Protein AF-A0A7I8EX24-F1 (afdb_monomer_lite)

Sequence (69 aa):
MSDHVHQPMHVVRMPDAMKTPRWWLPFTHGVDMRAIDCVVRLAESAGATLVAASLISVSPHGARLERIP

Radius of gyration: 21.57 Å; chains: 1; bounding box: 40×19×69 Å

Structure (mmCIF, N/CA/C/O backbone):
data_AF-A0A7I8EX24-F1
#
_entry.id   AF-A0A7I8EX24-F1
#
loop_
_atom_site.group_PDB
_atom_site.id
_atom_site.type_symbol
_atom_site.label_atom_id
_atom_site.label_alt_id
_atom_site.label_comp_id
_atom_site.label_asym_id
_atom_site.label_entity_id
_atom_site.label_seq_id
_atom_site.pdbx_PDB_ins_code
_atom_site.Cartn_x
_atom_site.Cartn_y
_atom_site.Cartn_z
_atom_site.occupancy
_atom_site.B_iso_or_equiv
_atom_site.auth_seq_id
_atom_site.auth_comp_id
_atom_site.auth_asym_id
_atom_site.auth_atom_id
_atom_site.pdbx_PDB_model_num
ATOM 1 N N . MET A 1 1 ? 28.923 -1.307 57.441 1.00 41.12 1 MET A N 1
ATOM 2 C CA . MET A 1 1 ? 28.424 -2.058 56.271 1.00 41.12 1 MET A CA 1
ATOM 3 C C . MET A 1 1 ? 26.977 -1.653 56.098 1.00 41.12 1 MET A C 1
ATOM 5 O O . MET A 1 1 ? 26.198 -1.916 57.000 1.00 41.12 1 MET A O 1
ATOM 9 N N . SER A 1 2 ? 26.671 -0.889 55.050 1.00 40.28 2 SER A N 1
ATOM 10 C CA . SER A 1 2 ? 25.334 -0.338 54.804 1.00 40.28 2 SER A CA 1
ATOM 11 C C . SER A 1 2 ? 24.738 -1.031 53.586 1.00 40.28 2 SER A C 1
ATOM 13 O O . SER A 1 2 ? 25.235 -0.843 52.476 1.00 40.28 2 SER A O 1
ATOM 15 N N . ASP A 1 3 ? 23.699 -1.833 53.802 1.00 44.38 3 ASP A N 1
ATOM 16 C CA . ASP A 1 3 ? 22.941 -2.510 52.751 1.00 44.38 3 ASP A CA 1
ATOM 17 C C . ASP A 1 3 ? 22.142 -1.494 51.919 1.00 44.38 3 ASP A C 1
ATOM 19 O O . ASP A 1 3 ? 21.285 -0.772 52.431 1.00 44.38 3 ASP A O 1
ATOM 23 N N . HIS A 1 4 ? 22.438 -1.416 50.619 1.00 48.38 4 HIS A N 1
ATOM 24 C CA . HIS A 1 4 ? 21.632 -0.678 49.647 1.00 48.38 4 HIS A CA 1
ATOM 25 C C . HIS A 1 4 ? 20.446 -1.546 49.216 1.00 48.38 4 HIS A C 1
ATOM 27 O O . HIS A 1 4 ? 20.598 -2.510 48.468 1.00 48.38 4 HIS A O 1
ATOM 33 N N . VAL A 1 5 ? 19.251 -1.180 49.679 1.00 50.16 5 VAL A N 1
ATOM 34 C CA . VAL A 1 5 ? 17.981 -1.769 49.243 1.00 50.16 5 VAL A CA 1
ATOM 35 C C . VAL A 1 5 ? 17.714 -1.344 47.797 1.00 50.16 5 VAL A C 1
ATOM 37 O O . VAL A 1 5 ? 17.342 -0.204 47.523 1.00 50.16 5 VAL A O 1
ATOM 40 N N . HIS A 1 6 ? 17.913 -2.269 46.859 1.00 48.09 6 HIS A N 1
ATOM 41 C CA . HIS A 1 6 ? 17.527 -2.109 45.460 1.00 48.09 6 HIS A CA 1
ATOM 42 C C . HIS A 1 6 ? 15.993 -2.138 45.377 1.00 48.09 6 HIS A C 1
ATOM 44 O O . HIS A 1 6 ? 15.373 -3.195 45.494 1.00 48.09 6 HIS A O 1
ATOM 50 N N . GLN A 1 7 ? 15.359 -0.975 45.220 1.00 55.81 7 GLN A N 1
ATOM 51 C CA . GLN A 1 7 ? 13.921 -0.922 44.957 1.00 55.81 7 GLN A CA 1
ATOM 52 C C . GLN A 1 7 ? 13.642 -1.532 43.572 1.00 55.81 7 GLN A C 1
ATOM 54 O O . GLN A 1 7 ? 14.299 -1.144 42.600 1.00 55.81 7 GLN A O 1
ATOM 59 N N . PRO A 1 8 ? 12.695 -2.474 43.430 1.00 48.25 8 PRO A N 1
ATOM 60 C CA . PRO A 1 8 ? 12.321 -2.977 42.119 1.00 48.25 8 PRO A CA 1
ATOM 61 C C . PRO A 1 8 ? 11.577 -1.875 41.357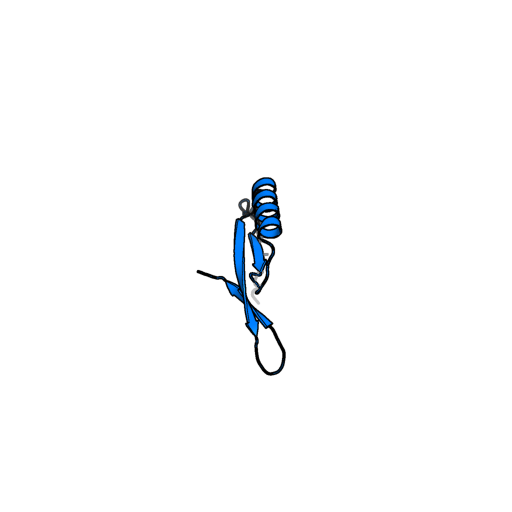 1.00 48.25 8 PRO A C 1
ATOM 63 O O . PRO A 1 8 ? 10.537 -1.392 41.806 1.00 48.25 8 PRO A O 1
ATOM 66 N N . MET A 1 9 ? 12.104 -1.474 40.195 1.00 51.56 9 MET A N 1
ATOM 67 C CA . MET A 1 9 ? 11.381 -0.619 39.253 1.00 51.56 9 MET A CA 1
ATOM 68 C C . MET A 1 9 ? 10.087 -1.325 38.855 1.00 51.56 9 MET A C 1
ATOM 70 O O . MET A 1 9 ? 10.087 -2.268 38.063 1.00 51.56 9 MET A O 1
ATOM 74 N N . HIS A 1 10 ? 8.972 -0.863 39.409 1.00 56.28 10 HIS A N 1
ATOM 75 C CA . HIS A 1 10 ? 7.650 -1.285 38.990 1.00 56.28 10 HIS A CA 1
ATOM 76 C C . HIS A 1 10 ? 7.392 -0.656 37.616 1.00 56.28 10 HIS A C 1
ATOM 78 O O . HIS A 1 10 ? 6.968 0.495 37.506 1.00 56.28 10 HIS A O 1
ATOM 84 N N . VAL A 1 11 ? 7.727 -1.387 36.548 1.00 58.41 11 VAL A N 1
ATOM 85 C CA . V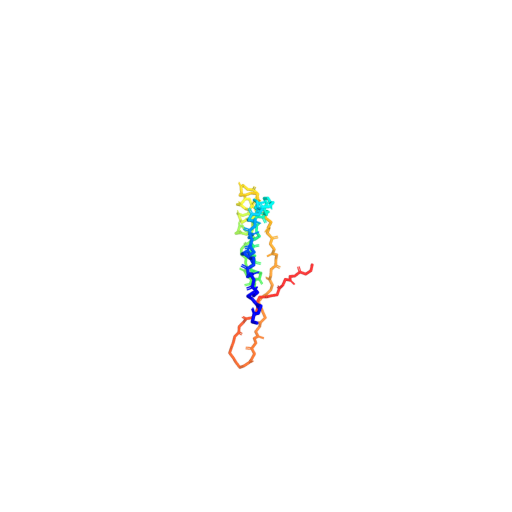AL A 1 11 ? 7.381 -1.001 35.178 1.00 58.41 11 VAL A CA 1
ATOM 86 C C . VAL A 1 11 ? 5.871 -1.145 35.051 1.00 58.41 11 VAL A C 1
ATOM 88 O O . VAL A 1 11 ? 5.342 -2.202 34.713 1.00 58.41 11 VAL A O 1
ATOM 91 N N . VAL A 1 12 ? 5.164 -0.065 35.373 1.00 54.59 12 VAL A N 1
ATOM 92 C CA . VAL A 1 12 ? 3.746 0.076 35.068 1.00 54.59 12 VAL A CA 1
ATOM 93 C C . VAL A 1 12 ? 3.639 0.059 33.550 1.00 54.59 12 VAL A C 1
ATOM 95 O O . VAL A 1 12 ? 3.944 1.041 32.873 1.00 54.59 12 VAL A O 1
ATOM 98 N N . ARG A 1 13 ? 3.242 -1.090 33.000 1.00 57.78 13 ARG A N 1
ATOM 99 C CA . ARG A 1 13 ? 2.844 -1.207 31.601 1.00 57.78 13 ARG A CA 1
ATOM 100 C C . ARG A 1 13 ? 1.562 -0.396 31.459 1.00 57.78 13 ARG A C 1
ATOM 102 O O . ARG A 1 13 ? 0.475 -0.904 31.720 1.00 57.78 13 ARG A O 1
ATOM 109 N N . MET A 1 14 ? 1.699 0.886 31.126 1.00 53.94 14 MET A N 1
ATOM 110 C CA . MET A 1 14 ? 0.542 1.681 30.744 1.00 53.94 14 MET A CA 1
ATOM 111 C C . MET A 1 14 ? -0.138 0.964 29.574 1.00 53.94 14 MET A C 1
ATOM 113 O O . MET A 1 14 ? 0.573 0.494 28.678 1.00 53.94 14 MET A O 1
ATOM 117 N N . PRO A 1 15 ? -1.474 0.808 29.595 1.00 49.78 15 PRO A N 1
ATOM 118 C CA . PRO A 1 15 ? -2.193 0.283 28.448 1.00 49.78 15 PRO A CA 1
ATOM 119 C C . PRO A 1 15 ? -1.794 1.140 27.252 1.00 49.78 15 PRO A C 1
ATOM 121 O O . PRO A 1 15 ? -1.931 2.363 27.289 1.00 49.78 15 PRO A O 1
ATOM 124 N N . ASP A 1 16 ? -1.181 0.493 26.262 1.00 60.47 16 ASP A N 1
ATOM 125 C CA . ASP A 1 16 ? -0.656 1.132 25.064 1.00 60.47 16 ASP A CA 1
ATOM 126 C C . ASP A 1 16 ? -1.792 1.960 24.463 1.00 60.47 16 ASP A C 1
ATOM 128 O O . ASP A 1 16 ? -2.790 1.393 24.016 1.00 60.47 16 ASP A O 1
ATOM 132 N N . ALA A 1 17 ? -1.705 3.290 24.571 1.00 59.50 17 ALA A N 1
ATOM 133 C CA . ALA A 1 17 ? -2.718 4.204 24.058 1.00 59.50 17 ALA A CA 1
ATOM 134 C C . ALA A 1 17 ? -2.999 3.789 22.617 1.00 59.50 17 ALA A C 1
ATOM 136 O O . ALA A 1 17 ? -2.064 3.861 21.830 1.00 59.50 17 ALA A O 1
ATOM 137 N N . MET A 1 18 ? -4.208 3.278 22.330 1.00 57.84 18 MET A N 1
ATOM 138 C CA . MET A 1 18 ? -4.569 2.532 21.113 1.00 57.84 18 MET A CA 1
ATOM 139 C C . MET A 1 18 ? -3.795 3.024 19.886 1.00 57.84 18 MET A C 1
ATOM 141 O O . MET A 1 18 ? -4.217 3.957 19.202 1.00 57.84 18 MET A O 1
ATOM 145 N N . LYS A 1 19 ? -2.618 2.439 19.634 1.00 76.69 19 LYS A N 1
ATOM 146 C CA . LYS A 1 19 ? -1.760 2.894 18.548 1.00 76.69 19 LYS A CA 1
ATOM 147 C C . LYS A 1 19 ? -2.415 2.410 17.276 1.00 76.69 19 LYS A C 1
ATOM 149 O O . LYS A 1 19 ? -2.467 1.206 17.036 1.00 76.69 19 LYS A O 1
ATOM 154 N N . THR A 1 20 ? -2.925 3.346 16.481 1.00 84.44 20 THR A N 1
ATOM 155 C CA . THR A 1 20 ? -3.452 3.065 15.148 1.00 84.44 20 THR A CA 1
ATOM 156 C C . THR A 1 20 ? -2.418 2.224 14.390 1.00 84.44 20 THR A C 1
ATOM 158 O O . THR A 1 20 ? -1.276 2.681 14.233 1.00 84.44 20 THR A O 1
ATOM 161 N N . PRO A 1 21 ? -2.754 0.990 13.973 1.00 90.06 21 PRO A N 1
ATOM 162 C CA . PRO A 1 21 ? -1.803 0.122 13.298 1.00 90.06 21 PRO A CA 1
ATOM 163 C C . PRO A 1 21 ? -1.283 0.807 12.034 1.00 90.06 21 PRO A C 1
ATOM 165 O O . PRO A 1 21 ? -2.036 1.441 11.300 1.00 90.06 21 PRO A O 1
ATOM 168 N N . ARG A 1 22 ? 0.028 0.718 11.796 1.00 91.25 22 ARG A N 1
ATOM 169 C CA . ARG A 1 22 ? 0.687 1.312 10.627 1.00 91.25 22 ARG A CA 1
ATOM 170 C C . ARG A 1 22 ? 1.101 0.220 9.662 1.00 91.25 22 ARG A C 1
ATOM 172 O O . ARG A 1 22 ? 1.878 -0.659 10.031 1.00 91.25 22 ARG A O 1
ATOM 179 N N . TRP A 1 23 ? 0.604 0.293 8.437 1.00 92.50 23 TRP A N 1
ATOM 180 C CA . TRP A 1 23 ? 0.916 -0.655 7.373 1.00 92.50 23 TRP A CA 1
ATOM 181 C C . TRP A 1 23 ? 1.742 0.024 6.298 1.00 92.50 23 TRP A C 1
ATOM 183 O O . TRP A 1 23 ? 1.482 1.167 5.941 1.00 92.50 23 TRP A O 1
ATOM 193 N N . TRP A 1 24 ? 2.738 -0.681 5.780 1.00 88.56 24 TRP A N 1
ATOM 194 C CA . TRP A 1 24 ? 3.608 -0.167 4.732 1.00 88.56 24 TRP A CA 1
ATOM 195 C C . TRP A 1 24 ? 3.118 -0.665 3.378 1.00 88.56 24 TRP A C 1
ATOM 197 O O . TRP A 1 24 ? 2.973 -1.871 3.183 1.00 88.56 24 TRP A O 1
ATOM 207 N N . LEU A 1 25 ? 2.878 0.261 2.453 1.00 86.56 25 LEU A N 1
ATOM 208 C CA . LEU A 1 25 ? 2.551 -0.043 1.067 1.00 86.56 25 LEU A CA 1
ATOM 209 C C . LEU A 1 25 ? 3.782 0.247 0.196 1.00 86.56 25 LEU A C 1
ATOM 211 O O . LEU A 1 25 ? 4.086 1.421 -0.037 1.00 86.56 25 LEU A O 1
ATOM 215 N N . PRO A 1 26 ? 4.504 -0.784 -0.276 1.00 80.62 26 PRO A N 1
ATOM 216 C CA . PRO A 1 26 ? 5.581 -0.589 -1.232 1.00 80.62 26 PRO A CA 1
ATOM 217 C C . PRO A 1 26 ? 5.010 -0.168 -2.593 1.00 80.62 26 PRO A C 1
ATOM 219 O O . PRO A 1 26 ? 4.255 -0.904 -3.224 1.00 80.62 26 PRO A O 1
ATOM 222 N N . PHE A 1 27 ? 5.402 1.014 -3.054 1.00 77.31 27 PHE A N 1
ATOM 223 C CA . PHE A 1 27 ? 5.181 1.508 -4.403 1.00 77.31 27 PHE A CA 1
ATOM 224 C C . PHE A 1 27 ? 6.359 1.077 -5.272 1.00 77.31 27 PHE A C 1
ATOM 226 O O . PHE A 1 27 ? 7.462 1.617 -5.181 1.00 77.31 27 PHE A O 1
ATOM 233 N N . THR A 1 28 ? 6.120 0.073 -6.108 1.00 72.44 28 THR A N 1
ATOM 234 C CA . THR A 1 28 ? 7.050 -0.366 -7.150 1.00 72.44 28 THR A CA 1
ATOM 235 C C . THR A 1 28 ? 6.542 0.068 -8.523 1.00 72.44 28 THR A C 1
ATOM 237 O O . THR A 1 28 ? 5.405 0.517 -8.689 1.00 72.44 28 THR A O 1
ATOM 240 N N . HIS A 1 29 ? 7.389 -0.046 -9.543 1.00 72.50 29 HIS A N 1
ATOM 241 C CA . HIS A 1 29 ? 6.951 0.166 -10.918 1.00 72.50 29 HIS A CA 1
ATOM 242 C C . HIS A 1 29 ? 5.940 -0.924 -11.309 1.00 72.50 29 HIS A C 1
ATOM 244 O O . HIS A 1 29 ? 6.204 -2.108 -11.104 1.00 72.50 29 HIS A O 1
ATOM 250 N N . GLY A 1 30 ? 4.798 -0.529 -11.880 1.00 73.88 30 GLY A N 1
ATOM 251 C CA . GLY A 1 30 ? 3.794 -1.469 -12.392 1.00 73.88 30 GLY A CA 1
ATOM 252 C C . GLY A 1 30 ? 2.793 -2.008 -11.366 1.00 73.88 30 GLY A C 1
ATOM 253 O O . GLY A 1 30 ? 2.170 -3.033 -11.631 1.00 73.88 30 GLY A O 1
ATOM 254 N N . VAL A 1 31 ? 2.615 -1.350 -10.213 1.00 77.75 31 VAL A N 1
ATOM 255 C CA . VAL A 1 31 ? 1.527 -1.707 -9.285 1.00 77.75 31 VAL A CA 1
ATOM 256 C C . VAL A 1 31 ? 0.168 -1.513 -9.968 1.00 77.75 31 VAL A C 1
ATOM 258 O O . VAL A 1 31 ? -0.108 -0.462 -10.546 1.00 77.75 31 VAL A O 1
ATOM 261 N N . ASP A 1 32 ? -0.689 -2.532 -9.876 1.00 85.94 32 ASP A N 1
ATOM 262 C CA . ASP A 1 32 ? -2.079 -2.461 -10.328 1.00 85.94 32 ASP A CA 1
ATOM 263 C C . ASP A 1 32 ? -2.869 -1.471 -9.459 1.00 85.94 32 ASP A C 1
ATOM 265 O O . ASP A 1 32 ? -2.973 -1.634 -8.241 1.00 85.94 32 ASP A O 1
ATOM 269 N N . MET A 1 33 ? -3.477 -0.464 -10.090 1.00 84.88 33 MET A N 1
ATOM 270 C CA . MET A 1 33 ? -4.321 0.527 -9.415 1.00 84.88 33 MET A CA 1
ATOM 271 C C . MET A 1 33 ? -5.470 -0.116 -8.629 1.00 84.88 33 MET A C 1
ATOM 273 O O . MET A 1 33 ? -5.829 0.370 -7.560 1.00 84.88 33 MET A O 1
ATOM 277 N N . ARG A 1 34 ? -6.005 -1.254 -9.089 1.00 90.94 34 ARG A N 1
ATOM 278 C CA . ARG A 1 34 ? -7.056 -1.975 -8.354 1.00 90.94 34 ARG A CA 1
ATOM 279 C C . ARG A 1 34 ? -6.533 -2.596 -7.064 1.00 90.94 34 ARG A C 1
ATOM 281 O O . ARG A 1 34 ? -7.268 -2.691 -6.085 1.00 90.94 34 ARG A O 1
ATOM 288 N N . ALA A 1 35 ? -5.269 -3.021 -7.047 1.00 87.38 35 ALA A N 1
ATOM 289 C CA . ALA A 1 35 ? -4.637 -3.536 -5.840 1.00 87.38 35 ALA A CA 1
ATOM 290 C C . ALA A 1 35 ? -4.451 -2.418 -4.804 1.00 87.38 35 ALA A C 1
ATOM 292 O O . ALA A 1 35 ? -4.669 -2.654 -3.616 1.00 87.38 35 ALA A O 1
ATOM 293 N N . ILE A 1 36 ? -4.131 -1.198 -5.252 1.00 88.31 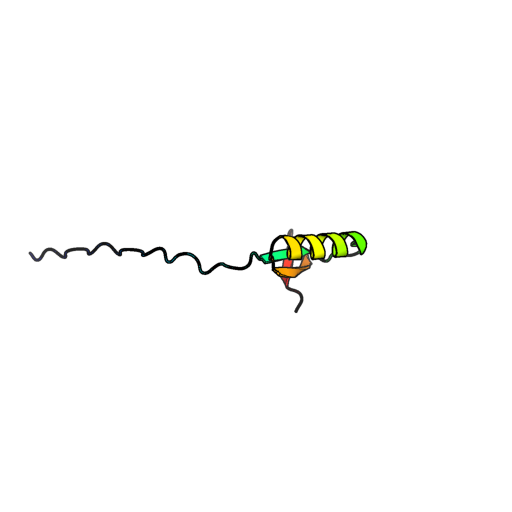36 ILE A N 1
ATOM 294 C CA . ILE A 1 36 ? -4.060 -0.016 -4.381 1.00 88.31 36 ILE A CA 1
ATOM 295 C C . ILE A 1 36 ? -5.430 0.255 -3.752 1.00 88.31 36 ILE A C 1
ATOM 297 O O . ILE A 1 36 ? -5.520 0.311 -2.527 1.00 88.31 36 ILE A O 1
ATOM 301 N N . ASP A 1 37 ? -6.496 0.326 -4.555 1.00 92.12 37 ASP A N 1
ATOM 302 C CA . ASP A 1 37 ? -7.860 0.558 -4.055 1.00 92.12 37 ASP A CA 1
ATOM 303 C C . ASP A 1 37 ? -8.292 -0.497 -3.024 1.00 92.12 37 ASP A C 1
ATOM 305 O O . ASP A 1 37 ? -8.867 -0.174 -1.981 1.00 92.12 37 ASP A O 1
ATOM 309 N N . CYS A 1 38 ? -7.984 -1.771 -3.278 1.00 93.00 38 CYS A N 1
ATOM 310 C CA . CYS A 1 38 ? -8.262 -2.854 -2.337 1.00 93.00 38 CYS A CA 1
ATOM 311 C C . CYS A 1 38 ? -7.520 -2.673 -1.005 1.00 93.00 38 CYS A C 1
ATOM 313 O O . CYS A 1 38 ? -8.117 -2.860 0.057 1.00 93.00 38 CYS A O 1
ATOM 315 N N . VAL A 1 39 ? -6.237 -2.303 -1.038 1.00 91.38 39 VAL A N 1
ATOM 316 C CA . VAL A 1 39 ? -5.426 -2.123 0.176 1.00 91.38 39 VAL A CA 1
ATOM 317 C C . VAL A 1 39 ? -5.859 -0.888 0.966 1.00 91.38 39 VAL A C 1
ATOM 319 O O . VAL A 1 39 ? -5.880 -0.942 2.196 1.00 91.38 39 VAL A O 1
ATOM 322 N N . VAL A 1 40 ? -6.263 0.193 0.292 1.00 92.25 40 VAL A N 1
ATOM 323 C CA . VAL A 1 40 ? -6.835 1.382 0.945 1.00 92.25 40 VAL A CA 1
ATOM 324 C C . VAL A 1 40 ? -8.087 0.998 1.732 1.00 92.25 40 VAL A C 1
ATOM 326 O O . VAL A 1 40 ? -8.150 1.233 2.938 1.00 92.25 40 VAL A O 1
ATOM 329 N N . ARG A 1 41 ? -9.034 0.304 1.092 1.00 95.19 41 ARG A N 1
ATOM 330 C CA . ARG A 1 41 ? -10.270 -0.152 1.750 1.00 95.19 41 ARG A CA 1
ATOM 331 C C . ARG A 1 41 ? -10.001 -1.126 2.897 1.00 95.19 41 ARG A C 1
ATOM 333 O O . ARG A 1 41 ? -10.690 -1.096 3.915 1.00 95.19 41 ARG A O 1
ATOM 340 N N . LEU A 1 42 ? -8.998 -1.991 2.749 1.00 94.81 42 LEU A N 1
ATOM 341 C CA . LEU A 1 42 ? -8.594 -2.910 3.809 1.00 94.81 42 LEU A CA 1
ATOM 342 C C . LEU A 1 42 ? -8.049 -2.146 5.023 1.00 94.81 42 LEU A C 1
ATOM 344 O O . LEU A 1 42 ? -8.448 -2.442 6.149 1.00 94.81 42 LEU A O 1
ATOM 348 N N . ALA A 1 43 ? -7.187 -1.151 4.802 1.00 93.81 43 ALA A N 1
ATOM 349 C CA . ALA A 1 43 ? -6.636 -0.327 5.873 1.00 93.81 43 ALA A CA 1
ATOM 350 C C . ALA A 1 43 ? -7.734 0.456 6.603 1.00 93.81 43 ALA A C 1
ATOM 352 O O . ALA A 1 43 ? -7.765 0.445 7.831 1.00 93.81 43 ALA A O 1
ATOM 353 N N . GLU A 1 44 ? -8.683 1.040 5.870 1.00 94.38 44 GLU A N 1
ATOM 354 C CA . GLU A 1 44 ? -9.858 1.698 6.453 1.00 94.38 44 GLU A CA 1
ATOM 355 C C . GLU A 1 44 ? -10.663 0.737 7.334 1.00 94.38 44 GLU A C 1
ATOM 357 O O . GLU A 1 44 ? -10.948 1.051 8.490 1.00 94.38 44 GLU A O 1
ATOM 362 N N . SER A 1 45 ? -10.968 -0.465 6.831 1.00 95.94 45 SER A N 1
ATOM 363 C CA . SER A 1 45 ? -11.727 -1.468 7.591 1.00 95.94 45 SER A CA 1
ATOM 364 C C . SER A 1 45 ? -11.008 -1.945 8.858 1.00 95.94 45 SER A C 1
ATOM 366 O O . SER A 1 45 ? -11.653 -2.322 9.833 1.00 95.94 45 SER A O 1
ATOM 368 N 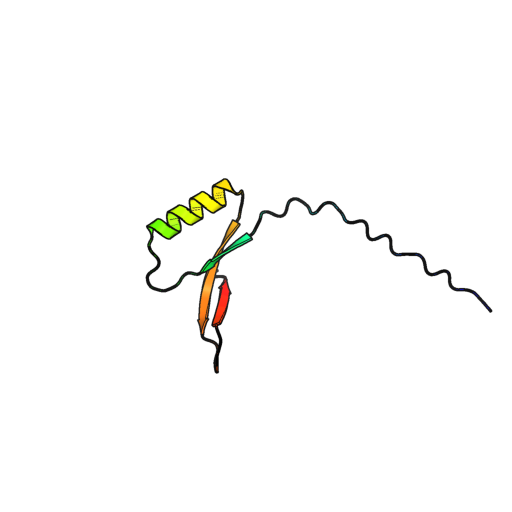N . ALA A 1 46 ? -9.673 -1.899 8.857 1.00 93.88 46 ALA A N 1
ATOM 369 C CA . ALA A 1 46 ? -8.833 -2.283 9.984 1.00 93.88 46 ALA A CA 1
ATOM 370 C C . ALA A 1 46 ? -8.514 -1.112 10.930 1.00 93.88 46 ALA A C 1
ATOM 372 O O . ALA A 1 46 ? -7.795 -1.308 11.912 1.00 93.88 46 ALA A O 1
ATOM 373 N N . GLY A 1 47 ? -8.990 0.104 10.633 1.00 94.00 47 GLY A N 1
ATOM 374 C CA . GLY A 1 47 ? -8.590 1.310 11.356 1.00 94.00 47 GLY A CA 1
ATOM 375 C C . GLY A 1 47 ? -7.075 1.534 11.314 1.00 94.00 47 GLY A C 1
ATOM 376 O O . GLY A 1 47 ? -6.494 1.980 12.300 1.00 94.00 47 GLY A O 1
ATOM 377 N N . ALA A 1 48 ? -6.423 1.164 10.211 1.00 93.88 48 ALA A N 1
ATOM 378 C CA . ALA A 1 48 ? -4.983 1.249 10.021 1.00 93.88 48 ALA A CA 1
ATOM 379 C C . ALA A 1 48 ? -4.597 2.486 9.201 1.00 93.88 48 ALA A C 1
ATOM 381 O O . ALA A 1 48 ? -5.292 2.904 8.280 1.00 93.88 48 ALA A O 1
ATOM 382 N N . THR A 1 49 ? -3.436 3.061 9.506 1.00 92.69 49 THR A N 1
ATOM 383 C CA . THR A 1 49 ? -2.798 4.073 8.660 1.00 92.69 49 THR A CA 1
ATOM 384 C C . THR A 1 49 ? -1.912 3.385 7.632 1.00 92.69 49 THR A C 1
ATOM 386 O O . THR A 1 49 ? -0.964 2.686 7.998 1.00 92.69 49 THR A O 1
ATOM 389 N N . LEU A 1 50 ? -2.178 3.628 6.351 1.00 91.75 50 LEU A N 1
ATOM 390 C CA . LEU A 1 50 ? -1.316 3.184 5.263 1.00 91.75 50 LEU A CA 1
ATOM 391 C C . LEU A 1 50 ? -0.173 4.190 5.047 1.00 91.75 50 LEU A C 1
ATOM 393 O O . LEU A 1 50 ? -0.400 5.392 4.938 1.00 91.75 50 LEU A O 1
ATOM 397 N N . VAL A 1 51 ? 1.063 3.703 4.990 1.00 90.06 51 VAL A N 1
ATOM 398 C CA . VAL A 1 51 ? 2.282 4.490 4.784 1.00 90.06 51 VAL A CA 1
ATOM 399 C C . VAL A 1 51 ? 2.890 4.090 3.448 1.00 90.06 51 VAL A C 1
ATOM 401 O O . VAL A 1 51 ? 3.330 2.954 3.277 1.00 90.06 51 VAL A O 1
ATOM 404 N N . ALA A 1 52 ? 2.928 5.029 2.508 1.00 89.00 52 ALA A N 1
ATOM 405 C CA . ALA A 1 52 ? 3.591 4.837 1.227 1.00 89.00 52 ALA A CA 1
ATOM 406 C C . ALA A 1 52 ? 5.105 4.686 1.417 1.00 89.00 52 ALA A C 1
ATOM 408 O O . ALA A 1 52 ? 5.735 5.503 2.096 1.00 89.00 52 ALA A O 1
ATOM 409 N N . ALA A 1 53 ? 5.694 3.667 0.792 1.00 86.75 53 ALA A N 1
ATOM 410 C CA . ALA A 1 53 ? 7.137 3.489 0.744 1.00 86.75 53 ALA A CA 1
ATOM 411 C C . ALA A 1 53 ? 7.660 3.221 -0.659 1.00 86.75 53 ALA A C 1
ATOM 413 O O . ALA A 1 53 ? 7.040 2.508 -1.434 1.00 86.75 53 ALA A O 1
ATOM 414 N N . SER A 1 54 ? 8.842 3.748 -0.946 1.00 84.25 54 SER A N 1
ATOM 415 C CA . SER A 1 54 ? 9.646 3.393 -2.105 1.00 84.25 54 SER A CA 1
ATOM 416 C C . SER A 1 54 ? 10.676 2.338 -1.714 1.00 84.25 54 SER A C 1
ATOM 418 O O . SER A 1 54 ? 11.174 2.325 -0.584 1.00 84.25 54 SER A O 1
ATOM 420 N N . LEU A 1 55 ? 10.999 1.456 -2.657 1.00 83.62 55 LEU A N 1
ATOM 421 C CA . LEU A 1 55 ? 12.075 0.488 -2.516 1.00 83.62 55 LEU A CA 1
ATOM 422 C C . LEU A 1 55 ? 13.339 1.047 -3.175 1.00 83.62 55 LEU A C 1
ATOM 424 O O . LEU A 1 55 ? 13.380 1.246 -4.387 1.00 83.62 55 LEU A O 1
ATOM 428 N N . ILE A 1 56 ? 14.379 1.281 -2.382 1.00 84.25 56 ILE A N 1
ATOM 429 C CA . ILE A 1 56 ? 15.661 1.802 -2.859 1.00 84.25 56 ILE A CA 1
ATOM 430 C C . ILE A 1 56 ? 16.675 0.667 -2.879 1.00 84.25 56 ILE A C 1
ATOM 432 O O . ILE A 1 56 ? 16.876 -0.013 -1.873 1.00 84.25 56 ILE A O 1
ATOM 436 N N . SER A 1 57 ? 17.318 0.473 -4.030 1.00 86.06 57 SER A N 1
ATOM 437 C CA . SER A 1 57 ? 18.411 -0.488 -4.179 1.00 86.06 57 SER A CA 1
ATOM 438 C C . SER A 1 57 ? 19.628 -0.026 -3.380 1.00 86.06 57 SER A C 1
ATOM 440 O O . SER A 1 57 ? 20.068 1.116 -3.522 1.00 86.06 57 SER A O 1
ATOM 442 N N . VAL A 1 58 ? 20.176 -0.907 -2.545 1.00 88.62 58 VAL A N 1
ATOM 443 C CA . VAL A 1 58 ? 21.371 -0.637 -1.740 1.00 88.62 58 VAL A CA 1
ATOM 444 C C . VAL A 1 58 ? 22.472 -1.606 -2.156 1.00 88.62 58 VAL A C 1
ATOM 446 O O . VAL A 1 58 ? 22.302 -2.823 -2.115 1.00 88.62 58 VAL A O 1
ATOM 449 N N . SER A 1 59 ? 23.611 -1.057 -2.575 1.00 82.69 59 SER A N 1
ATOM 450 C CA . SER A 1 59 ? 24.787 -1.832 -2.985 1.00 82.69 59 SER A CA 1
ATOM 451 C C . SER A 1 59 ? 25.576 -2.320 -1.750 1.00 82.69 59 SER A C 1
ATOM 453 O O . SER A 1 59 ? 25.599 -1.601 -0.750 1.00 82.69 59 SER A O 1
ATOM 455 N N . PRO A 1 60 ? 26.254 -3.487 -1.769 1.00 77.56 60 PRO A N 1
ATOM 456 C CA . PRO A 1 60 ? 26.369 -4.417 -2.887 1.00 77.56 60 PRO A CA 1
ATOM 457 C C . PRO A 1 60 ? 25.099 -5.241 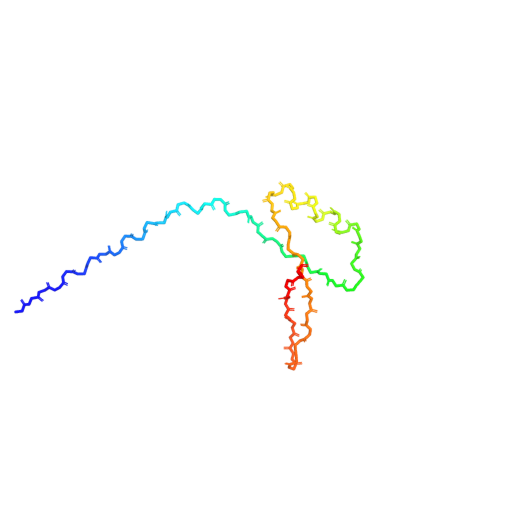-3.104 1.00 77.56 60 PRO A C 1
ATOM 459 O O . PRO A 1 60 ? 24.730 -5.440 -4.257 1.00 77.56 60 PRO A O 1
ATOM 462 N N . HIS A 1 61 ? 24.406 -5.680 -2.046 1.00 78.62 61 HIS A N 1
ATOM 463 C CA . HIS A 1 61 ? 23.172 -6.469 -2.130 1.00 78.62 61 HIS A CA 1
ATOM 464 C C . HIS A 1 61 ? 22.186 -6.007 -1.053 1.00 78.62 61 HIS A C 1
ATOM 466 O O . HIS A 1 61 ? 22.472 -6.117 0.139 1.00 78.62 61 HIS A O 1
ATOM 472 N N . GLY A 1 62 ? 21.015 -5.526 -1.457 1.00 82.06 62 GLY A N 1
ATOM 473 C CA . GLY A 1 62 ? 19.964 -5.164 -0.519 1.00 82.06 62 GLY A CA 1
ATOM 474 C C . GLY A 1 62 ? 18.945 -4.206 -1.107 1.00 82.06 62 GLY A C 1
ATOM 475 O O . GLY A 1 62 ? 19.147 -3.594 -2.154 1.00 82.06 62 GLY A O 1
ATOM 476 N N . ALA A 1 63 ? 17.836 -4.071 -0.395 1.00 84.00 63 ALA A N 1
ATOM 477 C CA . ALA A 1 63 ? 16.834 -3.067 -0.674 1.00 84.00 63 ALA A CA 1
ATOM 478 C C . ALA A 1 63 ? 16.371 -2.451 0.645 1.00 84.00 63 ALA A C 1
ATOM 480 O O . ALA A 1 63 ? 16.162 -3.159 1.632 1.00 84.00 63 ALA A O 1
ATOM 481 N N . ARG A 1 64 ? 16.231 -1.129 0.669 1.00 84.38 64 ARG A N 1
ATOM 482 C CA . ARG A 1 64 ? 15.715 -0.379 1.812 1.00 84.38 64 ARG A CA 1
ATOM 483 C C . ARG A 1 64 ? 14.332 0.151 1.467 1.00 84.38 64 ARG A C 1
ATOM 485 O O . ARG A 1 64 ? 14.131 0.692 0.385 1.00 84.38 64 ARG A O 1
ATOM 492 N N . LEU A 1 65 ? 13.398 0.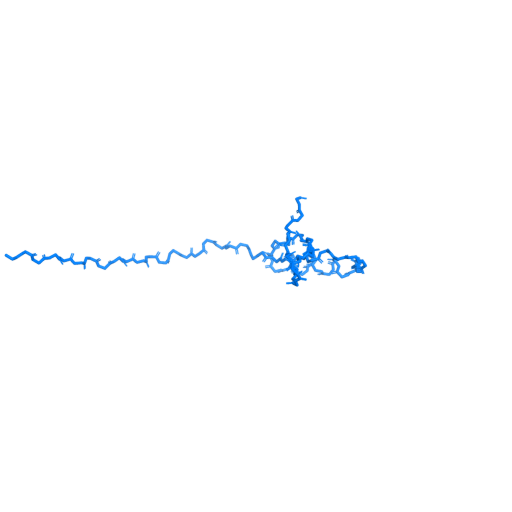023 2.405 1.00 83.94 65 LEU A N 1
ATOM 493 C CA . LEU A 1 65 ? 12.123 0.730 2.341 1.00 83.94 65 LEU A CA 1
ATOM 494 C C . LEU A 1 65 ? 12.301 2.133 2.915 1.00 83.94 65 LEU A C 1
ATOM 496 O O . LEU A 1 65 ? 12.738 2.296 4.057 1.00 83.94 65 LEU A O 1
ATOM 500 N N . GLU A 1 66 ? 11.943 3.139 2.129 1.00 83.62 66 GLU A N 1
ATOM 501 C CA . GLU A 1 66 ? 11.894 4.529 2.568 1.00 83.62 66 GLU A CA 1
ATOM 502 C C . GLU A 1 66 ? 10.495 5.086 2.403 1.00 83.62 66 GLU A C 1
ATOM 504 O O . GLU A 1 66 ? 9.829 4.840 1.404 1.00 83.62 66 GLU A O 1
ATOM 509 N N . ARG A 1 67 ? 10.044 5.849 3.396 1.00 85.06 67 ARG A N 1
ATOM 510 C CA . ARG A 1 67 ? 8.746 6.509 3.341 1.00 85.06 67 ARG A CA 1
ATOM 511 C C . ARG A 1 67 ? 8.760 7.593 2.263 1.00 85.06 67 ARG A C 1
ATOM 513 O O . ARG A 1 67 ? 9.674 8.411 2.234 1.00 85.06 67 ARG A O 1
ATOM 520 N N . ILE A 1 68 ? 7.712 7.629 1.449 1.00 80.12 68 ILE A N 1
ATOM 521 C CA . ILE A 1 68 ? 7.474 8.724 0.506 1.00 80.12 68 ILE A CA 1
ATOM 522 C C . ILE A 1 68 ? 6.808 9.876 1.290 1.00 80.12 68 ILE A C 1
ATOM 524 O O . ILE A 1 68 ? 5.854 9.598 2.031 1.00 80.12 68 ILE A O 1
ATOM 528 N N . PRO A 1 69 ? 7.352 11.110 1.233 1.00 70.38 69 PRO A N 1
ATOM 529 C CA . PRO A 1 69 ? 6.814 12.262 1.957 1.00 70.38 69 PRO A CA 1
ATOM 530 C C . PRO A 1 69 ? 5.413 12.661 1.490 1.00 70.38 69 PRO A C 1
ATOM 532 O O . PRO A 1 69 ? 5.119 12.512 0.283 1.00 70.38 69 PRO A O 1
#

pLDDT: mean 77.29, std 16.32, range [40.28, 95.94]

Secondary structure (DSSP, 8-state):
---------------------EEEEEE-TT--HHHHHHHHHHHHHTTPEEEEEEEEE-SSS-EEEEE--

Foldseek 3Di:
DDDDPDDDPPPPPDPPPPPAAEAEDEDDPPDDPVVVVVVVVVSVVSSHHYFYWYWDADPPHDTDTDTDD